Protein 1C3Z (pdb70)

Foldseek 3Di:
DCPVVPDDDLCPPLCVDLVDDPPVLVVLLDPPDDDDDSLLQVLVSNCCVVVAADPVLDGHVVVVLVVCQPDHPDRDCVSVQCCVLQPDDPGNSNSSSSVSRSVSPDDD

Sequence (108 aa):
ETPREKLKQHSDACKAESGVSEESLNKVRNREEVDDPKLKEHAFCILKRAGFIDASGEFQLDHIKTKFKENSEHPEKVDDLVAKCAVKKDTPQHSSADFFKCVHDNRS

Organism: Tenebrio molitor (NCBI:txid7067)

Radius of gyration: 15.0 Å; Cα contacts (8 Å, |Δi|>4): 113; chains: 1; bounding box: 50×34×29 Å

Solvent-accessible surface area: 8434 Å² total; per-residue (Å²): 210,118,90,234,131,130,134,130,73,101,16,88,78,36,141,98,133,9,38,18,74,159,116,17,58,89,92,9,182,98,182,122,139,35,116,46,96,94,2,56,59,39,6,35,11,42,8,110,110,61,52,40,9,49,97,102,17,112,90,68,37,107,106,14,74,76,121,96,80,98,146,59,158,139,51,106,145,24,32,108,36,5,64,169,1,5,54,158,92,128,52,41,66,53,6,1,4,30,21,97,32,40,35,86,46,70,191,171

Nearest PDB structures (foldseek):
  1c3z-assembly1_A  TM=1.009E+00  e=2.220E-17  Tenebrio molitor
  1c3y-assembly1_A  TM=9.076E-01  e=8.295E-13  Tenebrio molitor
  3rzs-assembly1_A  TM=7.146E-01  e=1.136E-02  Apis mellifera
  3ogn-assembly2_B  TM=6.342E-01  e=2.344E-02  Culex quinquefasciatus
  4pt1-assembly2_B  TM=6.445E-01  e=6.388E-02  Locusta migratoria

Secondary structure (DSSP, 8-state):
---SS----TTTTGGGT----TTHHHHTTTTT----HHHHHHHHHHHHHHTSS-TT----HHHHHHHHHSS-SSTTSHHHHHHHHS---SSHHHHHHHHHHHTTT---

InterPro domains:
  IPR006170 Pheromone/general odorant binding protein [PF01395] (15-124)
  IPR006170 Pheromone/general odorant binding protein [SM00708] (28-125)
  IPR036728 Pheromone/general odorant binding protein superfamily [G3DSA:1.10.238.20] (19-126)
  IPR036728 Pheromone/general odorant binding protein superfamily [SSF47565] (20-125)

CATH classification: 1.10.238.20

Structure (mmCIF, N/CA/C/O backbone):
data_1C3Z
#
_entry.id   1C3Z
#
_cell.length_a   1.000
_cell.length_b   1.000
_cell.length_c   1.000
_cell.angle_alpha   90.00
_cell.angle_beta   90.00
_cell.angle_gamma   90.00
#
_symmetry.space_group_name_H-M   'P 1'
#
loop_
_atom_site.group_PDB
_atom_site.id
_atom_site.type_symbol
_atom_site.label_atom_id
_atom_site.label_alt_id
_atom_site.label_comp_id
_atom_site.label_asym_id
_atom_site.label_entity_id
_atom_site.label_seq_id
_atom_site.pdbx_PDB_ins_code
_atom_site.Cartn_x
_atom_site.Cartn_y
_atom_site.Cartn_z
_atom_site.occupancy
_atom_site.B_iso_or_equiv
_atom_site.auth_seq_id
_atom_site.auth_comp_id
_atom_site.auth_asym_id
_atom_site.auth_atom_id
_atom_site.pdbx_PDB_model_num
ATOM 1 N N . GLU A 1 1 ? -29.206 13.969 -14.608 1.00 0.00 1 GLU A N 1
ATOM 2 C CA . GLU A 1 1 ? -29.378 14.946 -15.719 1.00 0.00 1 GLU A CA 1
ATOM 3 C C . GLU A 1 1 ? -28.193 15.905 -15.730 1.00 0.00 1 GLU A C 1
ATOM 4 O O . GLU A 1 1 ? -28.055 16.752 -14.847 1.00 0.00 1 GLU A O 1
ATOM 18 N N . THR A 1 2 ? -27.336 15.759 -16.743 1.00 0.00 2 THR A N 1
ATOM 19 C CA . THR A 1 2 ? -26.148 16.613 -16.883 1.00 0.00 2 THR A CA 1
ATOM 20 C C . THR A 1 2 ? -25.369 16.709 -15.563 1.00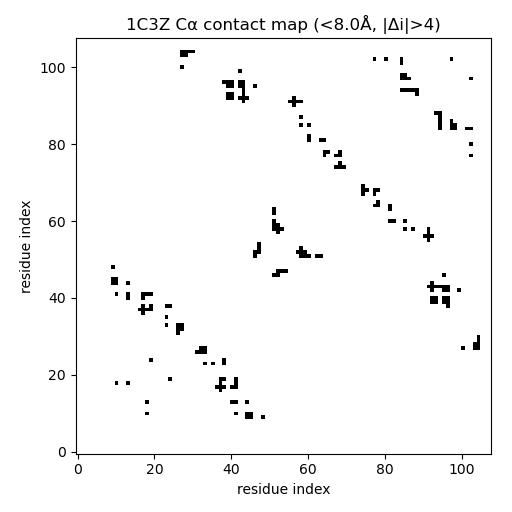 0.00 2 THR A C 1
ATOM 21 O O . THR A 1 2 ? -25.690 17.533 -14.707 1.00 0.00 2 THR A O 1
ATOM 32 N N . PRO A 1 3 ? -24.338 15.871 -15.383 1.00 0.00 3 PRO A N 1
ATOM 33 C CA . PRO A 1 3 ? -23.525 15.880 -14.157 1.00 0.00 3 PRO A CA 1
ATOM 34 C C . PRO A 1 3 ? -22.634 17.116 -14.061 1.00 0.00 3 PRO A C 1
ATOM 35 O O . PRO A 1 3 ? -22.421 17.662 -12.979 1.00 0.00 3 PRO A O 1
ATOM 46 N N . ARG A 1 4 ? -22.120 17.550 -15.214 1.00 0.00 4 ARG A N 1
ATOM 47 C CA . ARG A 1 4 ? -21.247 18.728 -15.274 1.00 0.00 4 ARG A CA 1
ATOM 48 C C . ARG A 1 4 ? -19.907 18.445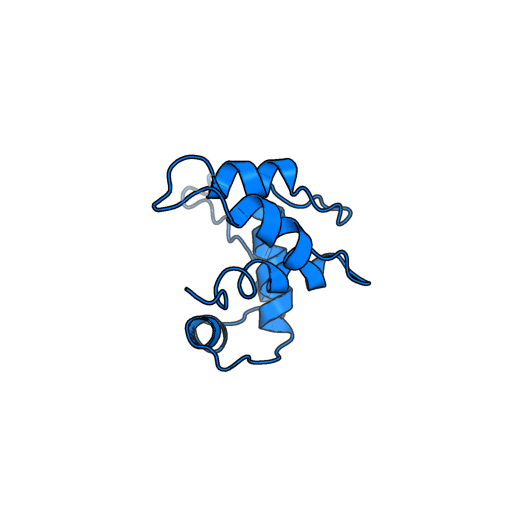 -14.598 1.00 0.00 4 ARG A C 1
ATOM 49 O O . ARG A 1 4 ? -18.869 18.377 -15.256 1.00 0.00 4 ARG A O 1
ATOM 70 N N . GLU A 1 5 ? -19.938 18.281 -13.277 1.00 0.00 5 GLU A N 1
ATOM 71 C CA . GLU A 1 5 ? -18.717 18.007 -12.521 1.00 0.00 5 GLU A CA 1
ATOM 72 C C . GLU A 1 5 ? -18.054 16.722 -13.015 1.00 0.00 5 GLU A C 1
ATOM 73 O O . GLU A 1 5 ? -16.836 16.657 -13.180 1.00 0.00 5 GLU A O 1
ATOM 85 N N . LYS A 1 6 ? -18.875 15.701 -13.251 1.00 0.00 6 LYS A N 1
ATOM 86 C CA . LYS A 1 6 ? -18.366 14.417 -13.729 1.00 0.00 6 LYS A CA 1
ATOM 87 C C . LYS A 1 6 ? -17.378 13.823 -12.724 1.00 0.00 6 LYS A C 1
ATOM 88 O O . LYS A 1 6 ? -16.190 13.660 -13.011 1.00 0.00 6 LYS A O 1
ATOM 107 N N . LEU A 1 7 ? -17.885 13.499 -11.538 1.00 0.00 7 LEU A N 1
ATOM 108 C CA . LEU A 1 7 ? -17.044 12.922 -10.494 1.00 0.00 7 LEU A CA 1
ATOM 109 C C . LEU A 1 7 ? -16.558 11.538 -10.912 1.00 0.00 7 LEU A C 1
ATOM 110 O O . LEU A 1 7 ? -17.330 10.580 -10.954 1.00 0.00 7 LEU A O 1
ATOM 126 N N . LYS A 1 8 ? -15.269 11.445 -11.223 1.00 0.00 8 LYS A N 1
ATOM 127 C CA . LYS A 1 8 ? -14.685 10.174 -11.641 1.00 0.00 8 LYS A CA 1
ATOM 128 C C . LYS A 1 8 ? -14.216 9.375 -10.429 1.00 0.00 8 LYS A C 1
ATOM 129 O O . LYS A 1 8 ? -14.664 8.253 -10.195 1.00 0.00 8 LYS A O 1
ATOM 148 N N . GLN A 1 9 ? -13.304 9.967 -9.661 1.00 0.00 9 GLN A N 1
ATOM 149 C CA . GLN A 1 9 ? -12.772 9.304 -8.471 1.00 0.00 9 GLN A CA 1
ATOM 150 C C . GLN A 1 9 ? -12.071 8.004 -8.856 1.00 0.00 9 GLN A C 1
ATOM 151 O O . GLN A 1 9 ? -12.716 6.999 -9.156 1.00 0.00 9 GLN A O 1
ATOM 165 N N . HIS A 1 10 ? -10.742 8.037 -8.845 1.00 0.00 10 HIS A N 1
ATOM 166 C CA . HIS A 1 10 ? -9.955 6.857 -9.197 1.00 0.00 10 HIS A CA 1
ATOM 167 C C . HIS A 1 10 ? -10.254 5.705 -8.241 1.00 0.00 10 HIS A C 1
ATOM 168 O O . HIS A 1 10 ? -10.179 4.535 -8.616 1.00 0.00 10 HIS A O 1
ATOM 182 N N . SER A 1 11 ? -10.593 6.049 -7.000 1.00 0.00 11 SER A N 1
ATOM 183 C CA . SER A 1 11 ? -10.900 5.033 -5.998 1.00 0.00 11 SER A CA 1
ATOM 184 C C . SER A 1 11 ? -12.293 5.265 -5.412 1.00 0.00 11 SER A C 1
ATOM 185 O O . SER A 1 11 ? -12.476 5.319 -4.194 1.00 0.00 11 SER A O 1
ATOM 193 N N . ASP A 1 12 ? -13.278 5.399 -6.297 1.00 0.00 12 ASP A N 1
ATOM 194 C CA . ASP A 1 12 ? -14.658 5.623 -5.864 1.00 0.00 12 ASP A CA 1
ATOM 195 C C . ASP A 1 12 ? -15.139 4.461 -4.999 1.00 0.00 12 ASP A C 1
ATOM 196 O O . ASP A 1 12 ? -15.788 4.657 -3.972 1.00 0.00 12 ASP A O 1
ATOM 205 N N . ALA A 1 13 ? -14.806 3.247 -5.428 1.00 0.00 13 ALA A N 1
ATOM 206 C CA . ALA A 1 13 ? -15.199 2.051 -4.688 1.00 0.00 13 ALA A CA 1
ATOM 207 C C . ALA A 1 13 ? -14.103 1.647 -3.703 1.00 0.00 13 ALA A C 1
ATOM 208 O O . ALA A 1 13 ? -14.375 1.045 -2.665 1.00 0.00 13 ALA A O 1
ATOM 215 N N . CYS A 1 14 ? -12.859 1.984 -4.042 1.00 0.00 14 CYS A N 1
ATOM 216 C CA . CYS A 1 14 ? -11.728 1.649 -3.180 1.00 0.00 14 CYS A CA 1
ATOM 217 C C . CYS A 1 14 ? -11.725 2.502 -1.907 1.00 0.00 14 CYS A C 1
ATOM 218 O O . CYS A 1 14 ? -11.053 2.168 -0.931 1.00 0.00 14 CYS A O 1
ATOM 225 N N . LYS A 1 15 ? -12.478 3.604 -1.918 1.00 0.00 15 LYS A N 1
ATOM 226 C CA . LYS A 1 15 ? -12.542 4.479 -0.749 1.00 0.00 15 LYS A CA 1
ATOM 227 C C . LYS A 1 15 ? -13.343 3.829 0.382 1.00 0.00 15 LYS A C 1
ATOM 228 O O . LYS A 1 15 ? -13.193 4.192 1.549 1.00 0.00 15 LYS A O 1
ATOM 247 N N . ALA A 1 16 ? -14.199 2.867 0.029 1.00 0.00 16 ALA A N 1
ATOM 248 C CA . ALA A 1 16 ? -15.022 2.178 1.028 1.00 0.00 16 ALA A CA 1
ATOM 249 C C . ALA A 1 16 ? -14.160 1.584 2.146 1.00 0.00 16 ALA A C 1
ATOM 250 O O . ALA A 1 16 ? -14.631 1.384 3.266 1.00 0.00 16 ALA A O 1
ATOM 257 N N . GLU A 1 17 ? -12.895 1.307 1.834 1.00 0.00 17 GLU A N 1
ATOM 258 C CA . GLU A 1 17 ? -11.984 0.739 2.826 1.00 0.00 17 GLU A CA 1
ATOM 259 C C . GLU A 1 17 ? -10.550 1.169 2.539 1.00 0.00 17 GLU A C 1
ATOM 260 O O . GLU A 1 17 ? -9.863 1.711 3.406 1.00 0.00 17 GLU A O 1
ATOM 272 N N . SER A 1 18 ? -10.104 0.919 1.312 1.00 0.00 18 SER A N 1
ATOM 273 C CA . SER A 1 18 ? -8.746 1.282 0.919 1.00 0.00 18 SER A CA 1
ATOM 274 C C . SER A 1 18 ? -8.648 2.785 0.655 1.00 0.00 18 SER A C 1
ATOM 275 O O . SER A 1 18 ? -8.385 3.225 -0.466 1.00 0.00 18 SER A O 1
ATOM 283 N N . GLY A 1 19 ? -8.865 3.571 1.706 1.00 0.00 19 GLY A N 1
ATOM 284 C CA . GLY A 1 19 ? -8.801 5.020 1.590 1.00 0.00 19 GLY A CA 1
ATOM 285 C C . GLY A 1 19 ? -7.535 5.556 2.247 1.00 0.00 19 GLY A C 1
ATOM 286 O O . GLY A 1 19 ? -7.576 6.517 3.016 1.00 0.00 19 GLY A O 1
ATOM 290 N N . VAL A 1 20 ? -6.408 4.919 1.937 1.00 0.00 20 VAL A N 1
ATOM 291 C CA . VAL A 1 20 ? -5.125 5.333 2.504 1.00 0.00 20 VAL A CA 1
ATOM 292 C C . VAL A 1 20 ? -4.823 6.789 2.137 1.00 0.00 20 VAL A C 1
ATOM 293 O O . VAL A 1 20 ? -4.568 7.116 0.978 1.00 0.00 20 VAL A O 1
ATOM 306 N N . SER A 1 21 ? -4.858 7.656 3.145 1.00 0.00 21 SER A N 1
ATOM 307 C CA . SER A 1 21 ? -4.589 9.074 2.928 1.00 0.00 21 SER A CA 1
ATOM 308 C C . SER A 1 21 ? -3.101 9.302 2.684 1.00 0.00 21 SER A C 1
ATOM 309 O O . SER A 1 21 ? -2.312 8.358 2.647 1.00 0.00 21 SER A O 1
ATOM 317 N N . GLU A 1 22 ? -2.727 10.567 2.519 1.00 0.00 22 GLU A N 1
ATOM 318 C CA . GLU A 1 22 ? -1.329 10.913 2.278 1.00 0.00 22 GLU A CA 1
ATOM 319 C C . GLU A 1 22 ? -0.529 10.829 3.579 1.00 0.00 22 GLU A C 1
ATOM 320 O O . GLU A 1 22 ? -0.014 11.830 4.082 1.00 0.00 22 GLU A O 1
ATOM 332 N N . GLU A 1 23 ? -0.429 9.617 4.118 1.00 0.00 23 GLU A N 1
ATOM 333 C CA . GLU A 1 23 ? 0.312 9.402 5.358 1.00 0.00 23 GLU A CA 1
ATOM 334 C C . GLU A 1 23 ? 1.343 8.295 5.165 1.00 0.00 23 GLU A C 1
ATOM 335 O O . GLU A 1 23 ? 2.549 8.538 5.189 1.00 0.00 23 GLU A O 1
ATOM 347 N N . SER A 1 24 ? 0.852 7.075 4.964 1.00 0.00 24 SER A N 1
ATOM 348 C CA . SER A 1 24 ? 1.738 5.935 4.756 1.00 0.00 24 SER A CA 1
ATOM 349 C C . SER A 1 24 ? 2.385 6.022 3.378 1.00 0.00 24 SER A C 1
ATOM 350 O O . SER A 1 24 ? 3.527 5.604 3.182 1.00 0.00 24 SER A O 1
ATOM 358 N N . LEU A 1 25 ? 1.639 6.575 2.424 1.00 0.00 25 LEU A N 1
ATOM 359 C CA . LEU A 1 25 ? 2.141 6.722 1.061 1.00 0.00 25 LEU A CA 1
ATOM 360 C C . LEU A 1 25 ? 3.375 7.621 1.045 1.00 0.00 25 LEU A C 1
ATOM 361 O O . LEU A 1 25 ? 4.364 7.330 0.372 1.00 0.00 25 LEU A O 1
ATOM 377 N N . ASN A 1 26 ? 3.304 8.716 1.797 1.00 0.00 26 ASN A N 1
ATOM 378 C CA . ASN A 1 26 ? 4.422 9.653 1.867 1.00 0.00 26 ASN A CA 1
ATOM 379 C C . ASN A 1 26 ? 5.649 8.970 2.462 1.00 0.00 26 ASN A C 1
ATOM 380 O O . ASN A 1 26 ? 6.782 9.240 2.065 1.00 0.00 26 ASN A O 1
ATOM 391 N N . LYS A 1 27 ? 5.406 8.079 3.420 1.00 0.00 27 LYS A N 1
ATOM 392 C CA . LYS A 1 27 ? 6.496 7.354 4.068 1.00 0.00 27 LYS A CA 1
ATOM 393 C C . LYS A 1 27 ? 7.267 6.516 3.050 1.00 0.00 27 LYS A C 1
ATOM 394 O O . LYS A 1 27 ? 8.458 6.255 3.217 1.00 0.00 27 LYS A O 1
ATOM 413 N N . VAL A 1 28 ? 6.575 6.099 1.990 1.00 0.00 28 VAL A N 1
ATOM 414 C CA . VAL A 1 28 ? 7.207 5.291 0.948 1.00 0.00 28 VAL A CA 1
ATOM 415 C C . VAL A 1 28 ? 8.366 6.056 0.305 1.00 0.00 28 VAL A C 1
ATOM 416 O O . VAL A 1 28 ? 9.322 5.458 -0.187 1.00 0.00 28 VAL A O 1
ATOM 429 N N . ARG A 1 29 ? 8.270 7.387 0.313 1.00 0.00 29 ARG A N 1
ATOM 430 C CA . ARG A 1 29 ? 9.317 8.225 -0.273 1.00 0.00 29 ARG A CA 1
ATOM 431 C C . ARG A 1 29 ? 10.670 7.932 0.374 1.00 0.00 29 ARG A C 1
ATOM 432 O O . ARG A 1 29 ? 11.717 8.040 -0.266 1.00 0.00 29 ARG A O 1
ATOM 453 N N . ASN A 1 30 ? 10.635 7.557 1.650 1.00 0.00 30 ASN A N 1
ATOM 454 C CA . ASN A 1 30 ? 11.862 7.247 2.377 1.00 0.00 30 ASN A CA 1
ATOM 455 C C . ASN A 1 30 ? 12.001 5.739 2.561 1.00 0.00 30 ASN A C 1
ATOM 456 O O . ASN A 1 30 ? 11.014 5.003 2.535 1.00 0.00 30 ASN A O 1
ATOM 467 N N . ARG A 1 31 ? 13.238 5.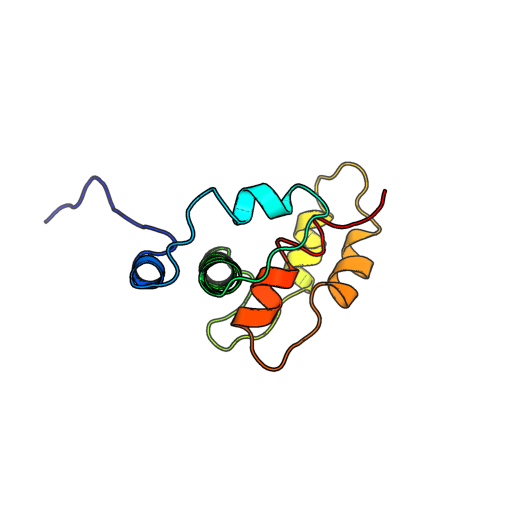287 2.746 1.00 0.00 31 ARG A N 1
ATOM 468 C CA . ARG A 1 31 ? 13.496 3.862 2.933 1.00 0.00 31 ARG A CA 1
ATOM 469 C C . ARG A 1 31 ? 13.091 3.428 4.341 1.00 0.00 31 ARG A C 1
ATOM 470 O O . ARG A 1 31 ? 13.929 3.058 5.165 1.00 0.00 31 ARG A O 1
ATOM 491 N N . GLU A 1 32 ? 11.789 3.480 4.608 1.00 0.00 32 GLU A N 1
ATOM 492 C CA . GLU A 1 32 ? 11.273 3.093 5.918 1.00 0.00 32 GLU A CA 1
ATOM 493 C C . GLU A 1 32 ? 10.479 1.793 5.816 1.00 0.00 32 GLU A C 1
ATOM 494 O O . GLU A 1 32 ? 10.475 0.978 6.739 1.00 0.00 32 GLU A O 1
ATOM 506 N N . GLU A 1 33 ? 9.807 1.609 4.682 1.00 0.00 33 GLU A N 1
ATOM 507 C CA . GLU A 1 33 ? 9.008 0.404 4.463 1.00 0.00 33 GLU A CA 1
ATOM 508 C C . GLU A 1 33 ? 7.901 0.300 5.507 1.00 0.00 33 GLU A C 1
ATOM 509 O O . GLU A 1 33 ? 8.153 -0.004 6.673 1.00 0.00 33 GLU A O 1
ATOM 521 N N . VAL A 1 34 ? 6.669 0.556 5.073 1.00 0.00 34 VAL A N 1
ATOM 522 C CA . VAL A 1 34 ? 5.523 0.488 5.977 1.00 0.00 34 VAL A CA 1
ATOM 523 C C . VAL A 1 34 ? 4.491 -0.509 5.447 1.00 0.00 34 VAL A C 1
ATOM 524 O O . VAL A 1 34 ? 4.039 -0.411 4.306 1.00 0.00 34 VAL A O 1
ATOM 537 N N . ASP A 1 35 ? 4.127 -1.470 6.291 1.00 0.00 35 ASP A N 1
ATOM 538 C CA . ASP A 1 35 ? 3.149 -2.483 5.902 1.00 0.00 35 ASP A CA 1
ATOM 539 C C . ASP A 1 35 ? 1.736 -2.023 6.248 1.00 0.00 35 ASP A C 1
ATOM 540 O O . ASP A 1 35 ? 1.426 -1.738 7.405 1.00 0.00 35 ASP A O 1
ATOM 549 N N . ASP A 1 36 ? 0.883 -1.954 5.229 1.00 0.00 36 ASP A N 1
ATOM 550 C CA . ASP A 1 36 ? -0.499 -1.527 5.433 1.00 0.00 36 ASP A CA 1
ATOM 551 C C . ASP A 1 36 ? -1.397 -2.078 4.321 1.00 0.00 36 ASP A C 1
ATOM 552 O O . ASP A 1 36 ? -0.970 -2.194 3.173 1.00 0.00 36 ASP A O 1
ATOM 561 N N . PRO A 1 37 ? -2.650 -2.427 4.647 1.00 0.00 37 PRO A N 1
ATOM 562 C CA . PRO A 1 37 ? -3.595 -2.969 3.659 1.00 0.00 37 PRO A CA 1
ATOM 563 C C . PRO A 1 37 ? -4.088 -1.909 2.675 1.00 0.00 37 PRO A C 1
ATOM 564 O O . PRO A 1 37 ? -4.019 -2.092 1.460 1.00 0.00 37 PRO A O 1
ATOM 575 N N . LYS A 1 38 ? -4.590 -0.799 3.215 1.00 0.00 38 LYS A N 1
ATOM 576 C CA . LYS A 1 38 ? -5.097 0.289 2.377 1.00 0.00 38 LYS A CA 1
ATOM 577 C C . LYS A 1 38 ? -4.017 0.785 1.416 1.00 0.00 38 LYS A C 1
ATOM 578 O O . LYS A 1 38 ? -4.310 1.229 0.307 1.00 0.00 38 LYS A O 1
ATOM 597 N N . LEU A 1 39 ? -2.765 0.705 1.857 1.00 0.00 39 LEU A N 1
ATOM 598 C CA . LEU A 1 39 ? -1.647 1.150 1.030 1.00 0.00 39 LEU A CA 1
ATOM 599 C C . LEU A 1 39 ? -1.532 0.284 -0.224 1.00 0.00 39 LEU A C 1
ATOM 600 O O . LEU A 1 39 ? -1.638 0.775 -1.347 1.00 0.00 39 LEU A O 1
ATOM 616 N N . LYS A 1 40 ? -1.312 -1.011 -0.015 1.00 0.00 40 LYS A N 1
ATOM 617 C CA . LYS A 1 40 ? -1.181 -1.942 -1.133 1.00 0.00 40 LYS A CA 1
ATOM 618 C C . LYS A 1 40 ? -2.489 -2.028 -1.915 1.00 0.00 40 LYS A C 1
ATOM 619 O O . LYS A 1 40 ? -2.490 -2.139 -3.141 1.00 0.00 40 LYS A O 1
ATOM 638 N N . GLU A 1 41 ? -3.602 -1.982 -1.189 1.00 0.00 41 GLU A N 1
ATOM 639 C CA . GLU A 1 41 ? -4.918 -2.061 -1.819 1.00 0.00 41 GLU A CA 1
ATOM 640 C C . GLU A 1 41 ? -5.167 -0.849 -2.711 1.00 0.00 41 GLU A C 1
ATOM 641 O O . GLU A 1 41 ? -5.558 -0.983 -3.870 1.00 0.00 41 GLU A O 1
ATOM 653 N N . HIS A 1 42 ? -4.943 0.339 -2.153 1.00 0.00 42 HIS A N 1
ATOM 654 C CA . HIS A 1 42 ? -5.153 1.582 -2.899 1.00 0.00 42 HIS A CA 1
ATOM 655 C C . HIS A 1 42 ? -4.340 1.591 -4.194 1.00 0.00 42 HIS A C 1
ATOM 656 O O . HIS A 1 42 ? -4.812 2.052 -5.231 1.00 0.00 42 HIS A O 1
ATOM 670 N N . ALA A 1 43 ? -3.112 1.081 -4.118 1.00 0.00 43 ALA A N 1
ATOM 671 C CA . ALA A 1 43 ? -2.233 1.041 -5.290 1.00 0.00 43 ALA A CA 1
ATOM 672 C C . ALA A 1 43 ? -2.898 0.307 -6.454 1.00 0.00 43 ALA A C 1
ATOM 673 O O . ALA A 1 43 ? -2.948 0.813 -7.575 1.00 0.00 43 ALA A O 1
ATOM 680 N N . PHE A 1 44 ? -3.410 -0.891 -6.177 1.00 0.00 44 PHE A N 1
ATOM 681 C CA . PHE A 1 44 ? -4.074 -1.685 -7.213 1.00 0.00 44 PHE A CA 1
ATOM 682 C C . PHE A 1 44 ? -5.252 -0.910 -7.804 1.00 0.00 44 PHE A C 1
ATOM 683 O O . PHE A 1 44 ? -5.592 -1.068 -8.977 1.00 0.00 44 PHE A O 1
ATOM 700 N N . CYS A 1 45 ? -5.865 -0.069 -6.978 1.00 0.00 45 CYS A N 1
ATOM 701 C CA . CYS A 1 45 ? -7.002 0.732 -7.426 1.00 0.00 45 CYS A CA 1
ATOM 702 C C . CYS A 1 45 ? -6.560 1.723 -8.502 1.00 0.00 45 CYS A C 1
ATOM 703 O O . CYS A 1 45 ? -7.348 2.114 -9.364 1.00 0.00 45 CYS A O 1
ATOM 710 N N . ILE A 1 46 ? -5.290 2.126 -8.445 1.00 0.00 46 ILE A N 1
ATOM 711 C CA . ILE A 1 46 ? -4.756 3.075 -9.424 1.00 0.00 46 ILE A CA 1
ATOM 712 C C . ILE A 1 46 ? -4.212 2.328 -10.638 1.00 0.00 46 ILE A C 1
ATOM 713 O O . ILE A 1 46 ? -4.292 2.807 -11.767 1.00 0.00 46 ILE A O 1
ATOM 729 N N . LEU A 1 47 ? -3.651 1.148 -10.387 1.00 0.00 47 LEU A N 1
ATOM 730 C CA . LEU A 1 47 ? -3.087 0.334 -11.463 1.00 0.00 47 LEU A CA 1
ATOM 731 C C . LEU A 1 47 ? -4.168 -0.038 -12.478 1.00 0.00 47 LEU A C 1
ATOM 732 O O . LEU A 1 47 ? -3.963 0.057 -13.689 1.00 0.00 47 LEU A O 1
ATOM 748 N N . LYS A 1 48 ? -5.317 -0.469 -11.968 1.00 0.00 48 LYS A N 1
ATOM 749 C CA . LYS A 1 48 ? -6.427 -0.864 -12.833 1.00 0.00 48 LYS A CA 1
ATOM 750 C C . LYS A 1 48 ? -6.958 0.331 -13.623 1.00 0.00 48 LYS A C 1
ATOM 751 O O . LYS A 1 48 ? -7.483 0.176 -14.726 1.00 0.00 48 LYS A O 1
ATOM 770 N N . ARG A 1 49 ? -6.824 1.524 -13.047 1.00 0.00 49 ARG A N 1
ATOM 771 C CA . ARG A 1 49 ? -7.304 2.735 -13.711 1.00 0.00 49 ARG A CA 1
ATOM 772 C C . ARG A 1 49 ? -6.234 3.310 -14.636 1.00 0.00 49 ARG A C 1
ATOM 773 O O . ARG A 1 49 ? -6.540 3.878 -15.684 1.00 0.00 49 ARG A O 1
ATOM 794 N N . ALA A 1 50 ? -4.975 3.160 -14.233 1.00 0.00 50 ALA A N 1
ATOM 795 C CA . ALA A 1 50 ? -3.861 3.673 -15.030 1.00 0.00 50 ALA A CA 1
ATOM 796 C C . ALA A 1 50 ? -3.843 3.031 -16.415 1.00 0.00 50 ALA A C 1
ATOM 797 O O . ALA A 1 50 ? -3.401 3.639 -17.389 1.00 0.00 50 ALA A O 1
ATOM 804 N N . GLY A 1 51 ? -4.327 1.794 -16.491 1.00 0.00 51 GLY A N 1
ATOM 805 C CA . GLY A 1 51 ? -4.360 1.077 -17.759 1.00 0.00 51 GLY A CA 1
ATOM 806 C C . GLY A 1 51 ? -3.156 0.149 -17.889 1.00 0.00 51 GLY A C 1
ATOM 807 O O . GLY A 1 51 ? -2.672 -0.113 -18.990 1.00 0.00 51 GLY A O 1
ATOM 811 N N . PHE A 1 52 ? -2.681 -0.348 -16.750 1.00 0.00 52 PHE A N 1
ATOM 812 C CA . PHE A 1 52 ? -1.533 -1.251 -16.742 1.00 0.00 52 PHE A CA 1
ATOM 813 C C . PHE A 1 52 ? -2.001 -2.690 -16.563 1.00 0.00 52 PHE A C 1
ATOM 814 O O . PHE A 1 52 ? -1.891 -3.514 -17.471 1.00 0.00 52 PHE A O 1
ATOM 831 N N . ILE A 1 53 ? -2.529 -2.980 -15.378 1.00 0.00 53 ILE A N 1
ATOM 832 C CA . ILE A 1 53 ? -3.020 -4.321 -15.079 1.00 0.00 53 ILE A CA 1
ATOM 833 C C . ILE A 1 53 ? -4.490 -4.446 -15.482 1.00 0.00 53 ILE A C 1
ATOM 834 O O . ILE A 1 53 ? -5.239 -3.469 -15.450 1.00 0.00 53 ILE A O 1
ATOM 850 N N . ASP A 1 54 ? -4.893 -5.652 -15.868 1.00 0.00 54 ASP A N 1
ATOM 851 C CA . ASP A 1 54 ? -6.276 -5.879 -16.281 1.00 0.00 54 ASP A CA 1
ATOM 852 C C . ASP A 1 54 ? -7.125 -6.351 -15.104 1.00 0.00 54 ASP A C 1
ATOM 853 O O . ASP A 1 54 ? -6.610 -6.730 -14.053 1.00 0.00 54 ASP A O 1
ATOM 862 N N . ALA A 1 55 ? -8.441 -6.314 -15.303 1.00 0.00 55 ALA A N 1
ATOM 863 C CA . ALA A 1 55 ? -9.391 -6.728 -14.269 1.00 0.00 55 ALA A CA 1
ATOM 864 C C . ALA A 1 55 ? -9.114 -8.147 -13.757 1.00 0.00 55 ALA A C 1
ATOM 865 O O . ALA A 1 55 ? -9.591 -8.528 -12.688 1.00 0.00 55 ALA A O 1
ATOM 872 N N . SER A 1 56 ? -8.362 -8.937 -14.526 1.00 0.00 56 SER A N 1
ATOM 873 C CA . SER A 1 56 ? -8.070 -10.312 -14.120 1.00 0.00 56 SER A CA 1
ATOM 874 C C . SER A 1 56 ? -6.823 -10.380 -13.238 1.00 0.00 56 SER A C 1
ATOM 875 O O . SER A 1 56 ? -6.669 -11.304 -12.439 1.00 0.00 56 SER A O 1
ATOM 883 N N . GLY A 1 57 ? -5.941 -9.394 -13.375 1.00 0.00 57 GLY A N 1
ATOM 884 C CA . GLY A 1 57 ? -4.726 -9.363 -12.568 1.00 0.00 57 GLY A CA 1
ATOM 885 C C . GLY A 1 57 ? -3.493 -9.760 -13.379 1.00 0.00 57 GLY A C 1
ATOM 886 O O . GLY A 1 57 ? -2.472 -10.159 -12.818 1.00 0.00 57 GLY A O 1
ATOM 890 N N . GLU A 1 58 ? -3.587 -9.641 -14.702 1.00 0.00 58 GLU A N 1
ATOM 891 C CA . GLU A 1 58 ? -2.461 -9.985 -15.565 1.00 0.00 58 GLU A CA 1
ATOM 892 C C . GLU A 1 58 ? -1.503 -8.803 -15.668 1.00 0.00 58 GLU A C 1
ATOM 893 O O . GLU A 1 58 ? -1.843 -7.757 -16.221 1.00 0.00 58 GLU A O 1
ATOM 905 N N . PHE A 1 59 ? -0.303 -8.975 -15.119 1.00 0.00 59 PHE A N 1
ATOM 906 C CA . PHE A 1 59 ? 0.693 -7.905 -15.148 1.00 0.00 59 PHE A CA 1
ATOM 907 C C . PHE A 1 59 ? 1.131 -7.609 -16.580 1.00 0.00 59 PHE A C 1
ATOM 908 O O . PHE A 1 59 ? 1.350 -8.517 -17.382 1.00 0.00 59 PHE A O 1
ATOM 925 N N . GLN A 1 60 ? 1.257 -6.320 -16.885 1.00 0.00 60 GLN A N 1
ATOM 926 C CA . GLN A 1 60 ? 1.675 -5.891 -18.218 1.00 0.00 60 GLN A CA 1
ATOM 927 C C . GLN A 1 60 ? 2.931 -5.030 -18.113 1.00 0.00 60 GLN A C 1
ATOM 928 O O . GLN A 1 60 ? 2.863 -3.802 -18.113 1.00 0.00 60 GLN A O 1
ATOM 942 N N . LEU A 1 61 ? 4.076 -5.695 -18.007 1.00 0.00 61 LEU A N 1
ATOM 943 C CA . LEU A 1 61 ? 5.352 -4.994 -17.880 1.00 0.00 61 LEU A CA 1
ATOM 944 C C . LEU A 1 61 ? 5.769 -4.349 -19.199 1.00 0.00 61 LEU A C 1
ATOM 945 O O . LEU A 1 61 ? 6.502 -3.360 -19.212 1.00 0.00 61 LEU A O 1
ATOM 961 N N . ASP A 1 62 ? 5.302 -4.914 -20.309 1.00 0.00 62 ASP A N 1
ATOM 962 C CA . ASP A 1 62 ? 5.646 -4.375 -21.624 1.00 0.00 62 ASP A CA 1
ATOM 963 C C . ASP A 1 62 ? 5.194 -2.920 -21.749 1.00 0.00 62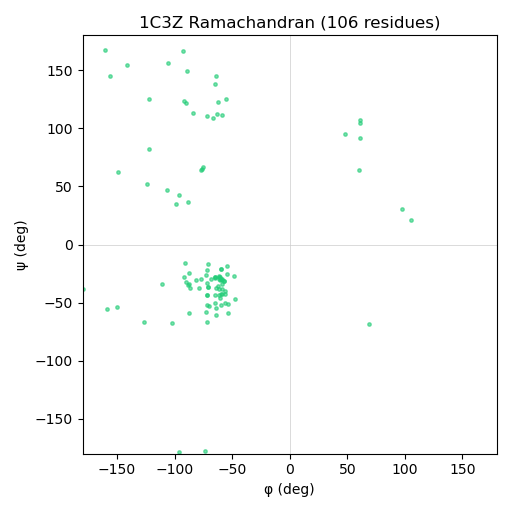 ASP A C 1
ATOM 964 O O . ASP A 1 62 ? 5.806 -2.125 -22.462 1.00 0.00 62 ASP A O 1
ATOM 973 N N . HIS A 1 63 ? 4.117 -2.582 -21.044 1.00 0.00 63 HIS A N 1
ATOM 974 C CA . HIS A 1 63 ? 3.593 -1.219 -21.079 1.00 0.00 63 HIS A CA 1
ATOM 975 C C . HIS A 1 63 ? 4.241 -0.371 -19.987 1.00 0.00 63 HIS A C 1
ATOM 976 O O . HIS A 1 63 ? 4.432 0.835 -20.149 1.00 0.00 63 HIS A O 1
ATOM 990 N N . ILE A 1 64 ? 4.575 -1.016 -18.872 1.00 0.00 64 ILE A N 1
ATOM 991 C CA . ILE A 1 64 ? 5.201 -0.317 -17.752 1.00 0.00 64 ILE A CA 1
ATOM 992 C C . ILE A 1 64 ? 6.629 0.096 -18.106 1.00 0.00 64 ILE A C 1
ATOM 993 O O . ILE A 1 64 ? 7.009 1.257 -17.956 1.00 0.00 64 ILE A O 1
ATOM 1009 N N . LYS A 1 65 ? 7.417 -0.873 -18.563 1.00 0.00 65 LYS A N 1
ATOM 1010 C CA . LYS A 1 65 ? 8.811 -0.611 -18.920 1.00 0.00 65 LYS A CA 1
ATOM 1011 C C . LYS A 1 65 ? 8.918 0.503 -19.967 1.00 0.00 65 LYS A C 1
ATOM 1012 O O . LYS A 1 65 ? 9.776 1.380 -19.874 1.00 0.00 65 LYS A O 1
ATOM 1031 N N . THR A 1 66 ? 8.039 0.452 -20.963 1.00 0.00 66 THR A N 1
ATOM 1032 C CA . THR A 1 66 ? 8.045 1.455 -22.025 1.00 0.00 66 THR A CA 1
ATOM 1033 C C . THR A 1 66 ? 7.782 2.847 -21.459 1.00 0.00 66 THR A C 1
ATOM 1034 O O . THR A 1 66 ? 8.366 3.834 -21.906 1.00 0.00 66 THR A O 1
ATOM 1045 N N . LYS A 1 67 ? 6.889 2.917 -20.476 1.00 0.00 67 LYS A N 1
ATOM 1046 C CA . LYS A 1 67 ? 6.544 4.196 -19.860 1.00 0.00 67 LYS A CA 1
ATOM 1047 C C . LYS A 1 67 ? 7.752 4.808 -19.155 1.00 0.00 67 LYS A C 1
ATOM 1048 O O . LYS A 1 67 ? 8.127 5.951 -19.417 1.00 0.00 67 LYS A O 1
ATOM 1067 N N . PHE A 1 68 ? 8.354 4.038 -18.253 1.00 0.00 68 PHE A N 1
ATOM 1068 C CA . PHE A 1 68 ? 9.516 4.518 -17.510 1.00 0.00 68 PHE A CA 1
ATOM 1069 C C . PHE A 1 68 ? 10.701 4.757 -18.446 1.00 0.00 68 PHE A C 1
ATOM 1070 O O . PHE A 1 68 ? 11.566 5.589 -18.170 1.00 0.00 68 PHE A O 1
ATOM 1087 N N . LYS A 1 69 ? 10.737 4.016 -19.551 1.00 0.00 69 LYS A N 1
ATOM 1088 C CA . LYS A 1 69 ? 11.828 4.154 -20.514 1.00 0.00 69 LYS A CA 1
ATOM 1089 C C . LYS A 1 69 ? 11.712 5.468 -21.282 1.00 0.00 69 LYS A C 1
ATOM 1090 O O . LYS A 1 69 ? 12.556 6.355 -21.152 1.00 0.00 69 LYS A O 1
ATOM 1109 N N . GLU A 1 70 ? 10.659 5.580 -22.090 1.00 0.00 70 GLU A N 1
ATOM 1110 C CA . GLU A 1 70 ? 10.438 6.788 -22.889 1.00 0.00 70 GLU A CA 1
ATOM 1111 C C . GLU A 1 70 ? 10.405 8.033 -22.003 1.00 0.00 70 GLU A C 1
ATOM 1112 O O . GLU A 1 70 ? 9.632 8.113 -21.048 1.00 0.00 70 GLU A O 1
ATOM 1124 N N . ASN A 1 71 ? 11.257 9.001 -22.334 1.00 0.00 71 ASN A N 1
ATOM 1125 C CA . ASN A 1 71 ? 11.327 10.243 -21.567 1.00 0.00 71 ASN A CA 1
ATOM 1126 C C . ASN A 1 71 ? 11.718 9.954 -20.121 1.00 0.00 71 ASN A C 1
ATOM 1127 O O . ASN A 1 71 ? 10.865 9.704 -19.269 1.00 0.00 71 ASN A O 1
ATOM 1138 N N . SER A 1 72 ? 13.021 9.990 -19.855 1.00 0.00 72 SER A N 1
ATOM 1139 C CA . SER A 1 72 ? 13.520 9.729 -18.508 1.00 0.00 72 SER A CA 1
ATOM 1140 C C . SER A 1 72 ? 14.933 10.281 -18.347 1.00 0.00 72 SER A C 1
ATOM 1141 O O . SER A 1 72 ? 15.589 10.642 -19.324 1.00 0.00 72 SER A O 1
ATOM 1149 N N . GLU A 1 73 ? 15.393 10.343 -17.101 1.00 0.00 73 GLU A N 1
ATOM 1150 C CA . GLU A 1 73 ? 16.731 10.853 -16.818 1.00 0.00 73 GLU A CA 1
ATOM 1151 C C . GLU A 1 73 ? 17.781 9.787 -17.117 1.00 0.00 73 GLU A C 1
ATOM 1152 O O . GLU A 1 73 ? 18.866 10.087 -17.615 1.00 0.00 73 GLU A O 1
ATOM 1164 N N . HIS A 1 74 ? 17.444 8.538 -16.808 1.00 0.00 74 HIS A N 1
ATOM 1165 C CA . HIS A 1 74 ? 18.365 7.431 -17.047 1.00 0.00 74 HIS A CA 1
ATOM 1166 C C . HIS A 1 74 ? 17.587 6.145 -17.359 1.00 0.00 74 HIS A C 1
ATOM 1167 O O . HIS A 1 74 ? 17.670 5.160 -16.623 1.00 0.00 74 HIS A O 1
ATOM 1181 N N . PRO A 1 75 ? 16.821 6.138 -18.459 1.00 0.00 75 PRO A N 1
ATOM 1182 C CA . PRO A 1 75 ? 16.033 4.962 -18.859 1.00 0.00 75 PRO A CA 1
ATOM 1183 C C . PRO A 1 75 ? 16.911 3.834 -19.393 1.00 0.00 75 PRO A C 1
ATOM 1184 O O . PRO A 1 75 ? 17.491 3.937 -20.474 1.00 0.00 75 PRO A O 1
ATOM 1195 N N . GLU A 1 76 ? 17.005 2.754 -18.619 1.00 0.00 76 GLU A N 1
ATOM 1196 C CA . GLU A 1 76 ? 17.819 1.607 -19.020 1.00 0.00 76 GLU A CA 1
ATOM 1197 C C . GLU A 1 76 ? 17.756 0.507 -17.963 1.00 0.00 76 GLU A C 1
ATOM 1198 O O . GLU A 1 76 ? 17.730 -0.681 -18.284 1.00 0.00 76 GLU A O 1
ATOM 1210 N N . LYS A 1 77 ? 17.739 0.915 -16.697 1.00 0.00 77 LYS A N 1
ATOM 1211 C CA . LYS A 1 77 ? 17.686 -0.045 -15.597 1.00 0.00 77 LYS A CA 1
ATOM 1212 C C . LYS A 1 77 ? 16.242 -0.360 -15.194 1.00 0.00 77 LYS A C 1
ATOM 1213 O O . LYS A 1 77 ? 15.988 -1.339 -14.493 1.00 0.00 77 LYS A O 1
ATOM 1232 N N . VAL A 1 78 ? 15.296 0.475 -15.632 1.00 0.00 78 VAL A N 1
ATOM 1233 C CA . VAL A 1 78 ? 13.889 0.256 -15.292 1.00 0.00 78 VAL A CA 1
ATOM 1234 C C . VAL A 1 78 ? 13.413 -1.100 -15.816 1.00 0.00 78 VAL A C 1
ATOM 1235 O O . VAL A 1 78 ? 12.851 -1.901 -15.072 1.00 0.00 78 VAL A O 1
ATOM 1248 N N . ASP A 1 79 ? 13.638 -1.345 -17.109 1.00 0.00 79 ASP A N 1
ATOM 1249 C CA . ASP A 1 79 ? 13.217 -2.607 -17.738 1.00 0.00 79 ASP A CA 1
ATOM 1250 C C . ASP A 1 79 ? 13.623 -3.821 -16.898 1.00 0.00 79 ASP A C 1
ATOM 1251 O O . ASP A 1 79 ? 12.819 -4.721 -16.657 1.00 0.00 79 ASP A O 1
ATOM 1260 N N . ASP A 1 80 ? 14.875 -3.832 -16.453 1.00 0.00 80 ASP A N 1
ATOM 1261 C CA . ASP A 1 80 ? 15.368 -4.939 -15.638 1.00 0.00 80 ASP A CA 1
ATOM 1262 C C . ASP A 1 80 ? 14.734 -4.895 -14.251 1.00 0.00 80 ASP A C 1
ATOM 1263 O O . ASP A 1 80 ? 14.433 -5.929 -13.655 1.00 0.00 80 ASP A O 1
ATOM 1272 N N . LEU A 1 81 ? 14.538 -3.680 -13.748 1.00 0.00 81 LEU A N 1
ATOM 1273 C CA . LEU A 1 81 ? 13.942 -3.496 -12.427 1.00 0.00 81 LEU A CA 1
ATOM 1274 C C . LEU A 1 81 ? 12.471 -3.907 -12.432 1.00 0.00 81 LEU A C 1
ATOM 1275 O O . LEU A 1 81 ? 11.934 -4.351 -11.418 1.00 0.00 81 LEU A O 1
ATOM 1291 N N . VAL A 1 82 ? 11.822 -3.752 -13.586 1.00 0.00 82 VAL A N 1
ATOM 1292 C CA . VAL A 1 82 ? 10.407 -4.108 -13.711 1.00 0.00 82 VAL A CA 1
ATOM 1293 C C . VAL A 1 82 ? 10.192 -5.585 -13.381 1.00 0.00 82 VAL A C 1
ATOM 1294 O O . VAL A 1 82 ? 9.196 -5.958 -12.766 1.00 0.00 82 VAL A O 1
ATOM 1307 N N . ALA A 1 83 ? 11.132 -6.421 -13.805 1.00 0.00 83 ALA A N 1
ATOM 1308 C CA . ALA A 1 83 ? 11.030 -7.857 -13.553 1.00 0.00 83 ALA A CA 1
ATOM 1309 C C . ALA A 1 83 ? 11.104 -8.161 -12.057 1.00 0.00 83 ALA A C 1
ATOM 1310 O O . ALA A 1 83 ? 10.355 -8.989 -11.540 1.00 0.00 83 ALA A O 1
ATOM 1317 N N . LYS A 1 84 ? 12.032 -7.496 -11.373 1.00 0.00 84 LYS A N 1
ATOM 1318 C CA . LYS A 1 84 ? 12.218 -7.718 -9.938 1.00 0.00 84 LYS A CA 1
ATOM 1319 C C . LYS A 1 84 ? 11.132 -7.023 -9.117 1.00 0.00 84 LYS A C 1
ATOM 1320 O O . LYS A 1 84 ? 10.780 -7.475 -8.027 1.00 0.00 84 LYS A O 1
ATOM 1339 N N . CYS A 1 85 ? 10.612 -5.915 -9.638 1.00 0.00 85 CYS A N 1
ATOM 1340 C CA . CYS A 1 85 ? 9.577 -5.170 -8.922 1.00 0.00 85 CYS A CA 1
ATOM 1341 C C . CYS A 1 85 ? 8.189 -5.719 -9.240 1.00 0.00 85 CYS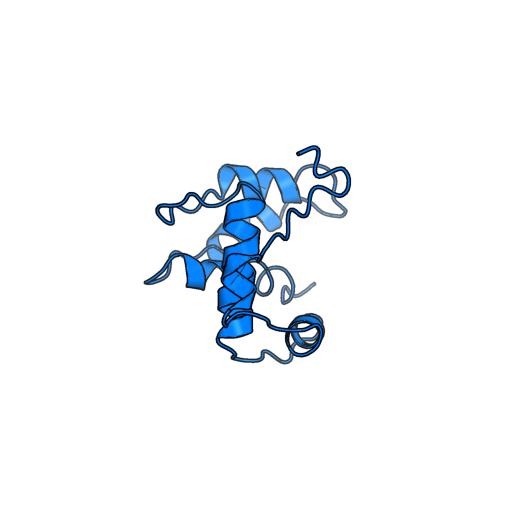 A C 1
ATOM 1342 O O . CYS A 1 85 ? 7.315 -5.773 -8.375 1.00 0.00 85 CYS A O 1
ATOM 1349 N N . ALA A 1 86 ? 7.993 -6.124 -10.492 1.00 0.00 86 ALA A N 1
ATOM 1350 C CA . ALA A 1 86 ? 6.704 -6.668 -10.924 1.00 0.00 86 ALA A CA 1
ATOM 1351 C C . ALA A 1 86 ? 6.613 -8.183 -10.695 1.00 0.00 86 ALA A C 1
ATOM 1352 O O . ALA A 1 86 ? 6.018 -8.905 -11.498 1.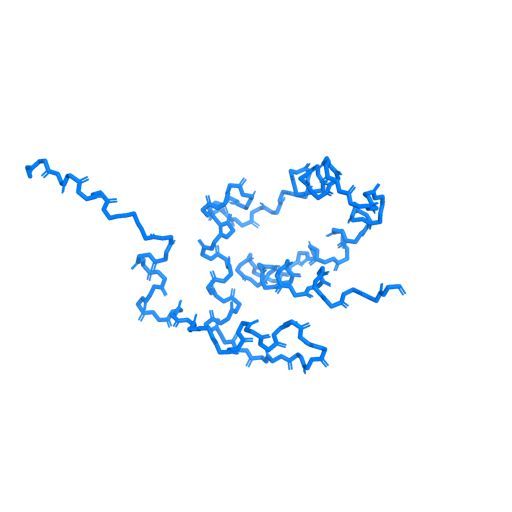00 0.00 86 ALA A O 1
ATOM 1359 N N . VAL A 1 87 ? 7.198 -8.666 -9.600 1.00 0.00 87 VAL A N 1
ATOM 1360 C CA . VAL A 1 87 ? 7.159 -10.097 -9.304 1.00 0.00 87 VAL A CA 1
ATOM 1361 C C . VAL A 1 87 ? 5.719 -10.560 -9.097 1.00 0.00 87 VAL A C 1
ATOM 1362 O O . VAL A 1 87 ? 5.006 -10.050 -8.233 1.00 0.00 87 VAL A O 1
ATOM 1375 N N . LYS A 1 88 ? 5.301 -11.535 -9.900 1.00 0.00 88 LYS A N 1
ATOM 1376 C CA . LYS A 1 88 ? 3.942 -12.065 -9.796 1.00 0.00 88 LYS A CA 1
ATOM 1377 C C . LYS A 1 88 ? 3.727 -12.706 -8.428 1.00 0.00 88 LYS A C 1
ATOM 1378 O O . LYS A 1 88 ? 4.329 -13.730 -8.104 1.00 0.00 88 LYS A O 1
ATOM 1397 N N . LYS A 1 89 ? 2.865 -12.087 -7.627 1.00 0.00 89 LYS A N 1
ATOM 1398 C CA . LYS A 1 89 ? 2.579 -12.603 -6.291 1.00 0.00 89 LYS A CA 1
ATOM 1399 C C . LYS A 1 89 ? 1.317 -13.459 -6.304 1.00 0.00 89 LYS A C 1
ATOM 1400 O O . LYS A 1 89 ? 0.701 -13.669 -7.350 1.00 0.00 89 LYS A O 1
ATOM 1419 N N . ASP A 1 90 ? 0.941 -13.954 -5.128 1.00 0.00 90 ASP A N 1
ATOM 1420 C CA . ASP A 1 90 ? -0.249 -14.792 -5.007 1.00 0.00 90 ASP A CA 1
ATOM 1421 C C . ASP A 1 90 ? -1.503 -14.043 -5.462 1.00 0.00 90 ASP A C 1
ATOM 1422 O O . ASP A 1 90 ? -2.516 -14.658 -5.794 1.00 0.00 90 ASP A O 1
ATOM 1431 N N . THR A 1 91 ? -1.434 -12.711 -5.472 1.00 0.00 91 THR A N 1
ATOM 1432 C CA . THR A 1 91 ? -2.582 -11.908 -5.887 1.00 0.00 91 THR A CA 1
ATOM 1433 C C . THR A 1 91 ? -2.127 -10.703 -6.714 1.00 0.00 91 THR A C 1
ATOM 1434 O O . THR A 1 91 ? -0.995 -10.239 -6.576 1.00 0.00 91 THR A O 1
ATOM 1445 N N . PRO A 1 92 ? -3.005 -10.181 -7.582 1.00 0.00 92 PRO A N 1
ATOM 1446 C CA . PRO A 1 92 ? -2.681 -9.022 -8.430 1.00 0.00 92 PRO A CA 1
ATOM 1447 C C . PRO A 1 92 ? -2.595 -7.721 -7.636 1.00 0.00 92 PRO A C 1
ATOM 1448 O O . PRO A 1 92 ? -1.690 -6.912 -7.840 1.00 0.00 92 PRO A O 1
ATOM 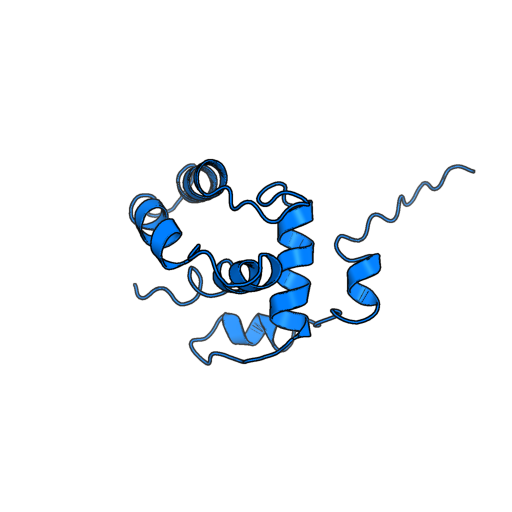1459 N N . GLN A 1 93 ? -3.552 -7.527 -6.733 1.00 0.00 93 GLN A N 1
ATOM 1460 C CA . GLN A 1 93 ? -3.578 -6.315 -5.918 1.00 0.00 93 GLN A CA 1
ATOM 1461 C C . GLN A 1 93 ? -2.304 -6.185 -5.080 1.00 0.00 93 GLN A C 1
ATOM 1462 O O . GLN A 1 93 ? -1.948 -5.091 -4.645 1.00 0.00 93 GLN A O 1
ATOM 1476 N N . HIS A 1 94 ? 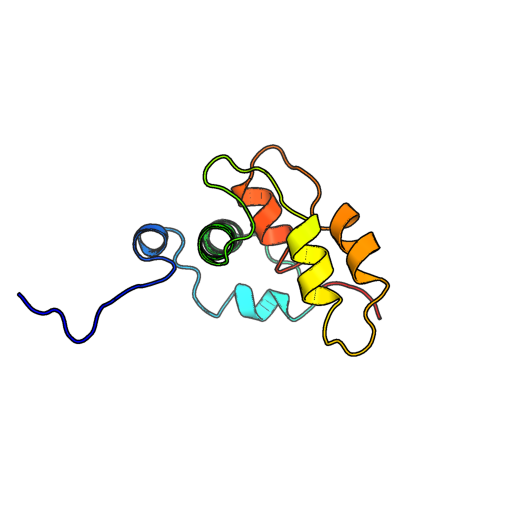-1.618 -7.305 -4.860 1.00 0.00 94 HIS A N 1
ATOM 1477 C CA . HIS A 1 94 ? -0.385 -7.281 -4.078 1.00 0.00 94 HIS A CA 1
ATOM 1478 C C . HIS A 1 94 ? 0.733 -6.628 -4.884 1.00 0.00 94 HIS A C 1
ATOM 1479 O O . HIS A 1 94 ? 1.324 -5.633 -4.464 1.00 0.00 94 HIS A O 1
ATOM 1493 N N . SER A 1 95 ? 1.013 -7.203 -6.055 1.00 0.00 95 SER A N 1
ATOM 1494 C CA . SER A 1 95 ? 2.061 -6.684 -6.943 1.00 0.00 95 SER A CA 1
ATOM 1495 C C . SER A 1 95 ? 1.942 -5.169 -7.139 1.00 0.00 95 SER A C 1
ATOM 1496 O O . SER A 1 95 ? 2.929 -4.486 -7.410 1.00 0.00 95 SER A O 1
ATOM 1504 N N . SER A 1 96 ? 0.717 -4.655 -7.010 1.00 0.00 96 SER A N 1
ATOM 1505 C CA . SER A 1 96 ? 0.469 -3.221 -7.186 1.00 0.00 96 SER A CA 1
ATOM 1506 C C . SER A 1 96 ? 1.379 -2.380 -6.290 1.00 0.00 96 SER A C 1
ATOM 1507 O O . SER A 1 96 ? 2.044 -1.453 -6.753 1.00 0.00 96 SER A O 1
ATOM 1515 N N . ALA A 1 97 ? 1.393 -2.709 -5.001 1.00 0.00 97 ALA A N 1
ATOM 1516 C CA . ALA A 1 97 ? 2.216 -1.971 -4.043 1.00 0.00 97 ALA A CA 1
ATOM 1517 C C . ALA A 1 97 ? 3.693 -2.030 -4.429 1.00 0.00 97 ALA A C 1
ATOM 1518 O O . ALA A 1 97 ? 4.444 -1.080 -4.209 1.00 0.00 97 ALA A O 1
ATOM 1525 N N . ASP A 1 98 ? 4.100 -3.158 -5.001 1.00 0.00 98 ASP A N 1
ATOM 1526 C CA . ASP A 1 98 ? 5.493 -3.334 -5.408 1.00 0.00 98 ASP A CA 1
ATOM 1527 C C . ASP A 1 98 ? 5.888 -2.302 -6.463 1.00 0.00 98 ASP A C 1
ATOM 1528 O O . ASP A 1 98 ? 7.051 -1.911 -6.560 1.00 0.00 98 ASP A O 1
ATOM 1537 N N . PHE A 1 99 ? 4.911 -1.868 -7.257 1.00 0.00 99 PHE A N 1
ATOM 1538 C CA . PHE A 1 99 ? 5.180 -0.885 -8.305 1.00 0.00 99 PHE A CA 1
ATOM 1539 C C . PHE A 1 99 ? 5.433 0.495 -7.704 1.00 0.00 99 PHE A C 1
ATOM 1540 O O . PHE A 1 99 ? 6.350 1.205 -8.114 1.00 0.00 99 PHE A O 1
ATOM 1557 N N . PHE A 1 100 ? 4.607 0.870 -6.730 1.00 0.00 100 PHE A N 1
ATOM 1558 C CA . PHE A 1 100 ? 4.751 2.174 -6.084 1.00 0.00 100 PHE A CA 1
ATOM 1559 C C . PHE A 1 100 ? 5.557 2.048 -4.790 1.00 0.00 100 PHE A C 1
ATOM 1560 O O . PHE A 1 100 ? 5.225 2.647 -3.766 1.00 0.00 100 PHE A O 1
ATOM 1577 N N . LYS A 1 101 ? 6.628 1.263 -4.855 1.00 0.00 101 LYS A N 1
ATOM 1578 C CA . LYS A 1 101 ? 7.491 1.059 -3.697 1.00 0.00 101 LYS A CA 1
ATOM 1579 C C . LYS A 1 101 ? 8.865 0.590 -4.160 1.00 0.00 101 LYS A C 1
ATOM 1580 O O . LYS A 1 101 ? 9.887 1.200 -3.848 1.00 0.00 101 LYS A O 1
ATOM 1599 N N . CYS A 1 102 ? 8.869 -0.503 -4.921 1.00 0.00 102 CYS A N 1
ATOM 1600 C CA . CYS A 1 102 ? 10.112 -1.067 -5.451 1.00 0.00 102 CYS A CA 1
ATOM 1601 C C . CYS A 1 102 ? 10.912 -0.005 -6.210 1.00 0.00 102 CYS A C 1
ATOM 1602 O O . CYS A 1 102 ? 12.061 0.286 -5.877 1.00 0.00 102 CYS A O 1
ATOM 1609 N N . VAL A 1 103 ? 10.287 0.562 -7.238 1.00 0.00 103 VAL A N 1
ATOM 1610 C CA . VAL A 1 103 ? 10.941 1.587 -8.050 1.00 0.00 103 VAL A CA 1
ATOM 1611 C C . VAL A 1 103 ? 11.304 2.808 -7.203 1.00 0.00 103 VAL A C 1
ATOM 1612 O O . VAL A 1 103 ? 12.244 3.538 -7.519 1.00 0.00 103 VAL A O 1
ATOM 1625 N N . HIS A 1 104 ? 10.549 3.027 -6.129 1.00 0.00 104 HIS A N 1
ATOM 1626 C CA . HIS A 1 104 ? 10.803 4.168 -5.252 1.00 0.00 104 HIS A CA 1
ATOM 1627 C C . HIS A 1 104 ? 11.938 3.863 -4.278 1.00 0.00 104 HIS A C 1
ATOM 1628 O O . HIS A 1 104 ? 12.672 4.759 -3.861 1.00 0.00 104 HIS A O 1
ATOM 1642 N N . ASP A 1 105 ? 12.075 2.589 -3.918 1.00 0.00 105 ASP A N 1
ATOM 1643 C CA . ASP A 1 105 ? 13.125 2.181 -2.988 1.00 0.00 105 ASP A CA 1
ATOM 1644 C C . ASP A 1 105 ? 14.318 1.602 -3.746 1.00 0.00 105 ASP A C 1
ATOM 1645 O O . ASP A 1 105 ? 14.982 0.678 -3.277 1.00 0.00 105 ASP A O 1
ATOM 1654 N N . ASN A 1 106 ? 14.583 2.160 -4.924 1.00 0.00 106 ASN A N 1
ATOM 1655 C CA . ASN A 1 106 ? 15.700 1.694 -5.742 1.00 0.00 106 ASN A CA 1
ATOM 1656 C C . ASN A 1 106 ? 16.960 2.493 -5.426 1.00 0.00 106 ASN A C 1
ATOM 1657 O O . ASN A 1 106 ? 16.975 3.720 -5.525 1.00 0.00 106 ASN A O 1
ATOM 1668 N N . ARG A 1 107 ? 18.017 1.783 -5.045 1.00 0.00 107 ARG A N 1
ATOM 1669 C CA . ARG A 1 107 ? 19.282 2.434 -4.716 1.00 0.00 107 ARG A CA 1
ATOM 1670 C C . ARG A 1 107 ? 19.856 3.133 -5.944 1.00 0.00 107 ARG A C 1
ATOM 1671 O O . ARG A 1 107 ? 19.718 2.655 -7.070 1.00 0.00 107 ARG A O 1
ATOM 1692 N N . SER A 1 108 ? 20.503 4.272 -5.713 1.00 0.00 108 SER A N 1
ATOM 1693 C CA . SER A 1 108 ? 21.097 5.035 -6.808 1.00 0.00 108 SER A CA 1
ATOM 1694 C C . SER A 1 108 ? 22.477 4.483 -7.153 1.00 0.00 108 SER A C 1
ATOM 1695 O O . SER A 1 108 ? 23.247 4.252 -6.235 1.00 0.00 108 SER A O 1
#